Protein AF-A0A2E7EL49-F1 (afdb_monomer_lite)

Structure (mmCIF, N/CA/C/O backbone):
data_AF-A0A2E7EL49-F1
#
_entry.id   AF-A0A2E7EL49-F1
#
loop_
_atom_site.group_PDB
_atom_site.id
_atom_site.type_symbol
_atom_site.label_atom_id
_atom_site.label_alt_id
_atom_site.label_comp_id
_atom_site.label_asym_id
_atom_site.label_entity_id
_atom_site.label_seq_id
_atom_site.pdbx_PDB_ins_code
_atom_site.Cartn_x
_atom_site.Cartn_y
_atom_site.Cartn_z
_atom_site.occupancy
_atom_site.B_iso_or_equiv
_atom_site.auth_seq_id
_atom_site.auth_comp_id
_atom_site.auth_asym_id
_atom_site.auth_atom_id
_atom_site.pdbx_PDB_model_num
ATOM 1 N N . MET A 1 1 ? 6.675 -6.917 -29.903 1.00 31.41 1 MET A N 1
ATOM 2 C CA . MET A 1 1 ? 5.549 -6.437 -29.076 1.00 31.41 1 MET A CA 1
ATOM 3 C C . MET A 1 1 ? 6.011 -6.535 -27.631 1.00 31.41 1 MET A C 1
ATOM 5 O O . MET A 1 1 ? 6.379 -7.626 -27.221 1.00 31.41 1 MET A O 1
ATOM 9 N N . ILE A 1 2 ? 6.178 -5.414 -26.924 1.00 35.41 2 ILE A N 1
ATOM 10 C CA . ILE A 1 2 ? 6.689 -5.418 -25.544 1.00 35.41 2 ILE A CA 1
ATOM 11 C C . ILE A 1 2 ? 5.468 -5.427 -24.621 1.00 35.41 2 ILE A C 1
ATOM 13 O O . ILE A 1 2 ? 4.890 -4.375 -24.373 1.00 35.41 2 ILE A O 1
ATOM 17 N N . ASN A 1 3 ? 5.067 -6.607 -24.144 1.00 37.81 3 ASN A N 1
ATOM 18 C CA . ASN A 1 3 ? 4.098 -6.753 -23.052 1.00 37.81 3 ASN A CA 1
ATOM 19 C C . ASN A 1 3 ? 4.807 -6.433 -21.727 1.00 37.81 3 ASN A C 1
ATOM 21 O O . ASN A 1 3 ? 5.160 -7.331 -20.971 1.00 37.81 3 ASN A O 1
ATOM 25 N N . ARG A 1 4 ? 5.115 -5.160 -21.471 1.00 45.97 4 ARG A N 1
ATOM 26 C CA . ARG A 1 4 ? 5.443 -4.713 -20.112 1.00 45.97 4 ARG A CA 1
ATOM 27 C C . ARG A 1 4 ? 4.198 -4.042 -19.558 1.00 45.97 4 ARG A C 1
ATOM 29 O O . ARG A 1 4 ? 3.708 -3.099 -20.177 1.00 45.97 4 ARG A O 1
ATOM 36 N N . ALA A 1 5 ? 3.699 -4.538 -18.429 1.00 49.69 5 ALA A N 1
ATOM 37 C CA . ALA A 1 5 ? 2.667 -3.847 -17.677 1.00 49.69 5 ALA A CA 1
ATOM 38 C C . ALA A 1 5 ? 3.187 -2.444 -17.308 1.00 49.69 5 ALA A C 1
ATOM 40 O O . ALA A 1 5 ? 4.360 -2.246 -16.968 1.00 49.69 5 ALA A O 1
ATOM 41 N N . ALA A 1 6 ? 2.347 -1.436 -17.519 1.00 47.28 6 ALA A N 1
ATOM 42 C CA . ALA A 1 6 ? 2.676 -0.061 -17.193 1.00 47.28 6 ALA A CA 1
ATOM 43 C C . ALA A 1 6 ? 2.374 0.166 -15.706 1.00 47.28 6 ALA A C 1
ATOM 45 O O . ALA A 1 6 ? 1.209 0.179 -15.327 1.00 47.28 6 ALA A O 1
ATOM 46 N N . GLY A 1 7 ? 3.407 0.401 -14.889 1.00 56.59 7 GLY A N 1
ATOM 47 C CA . GLY A 1 7 ? 3.233 0.875 -13.509 1.00 56.59 7 GLY A CA 1
ATOM 48 C C . GLY A 1 7 ? 3.349 -0.162 -12.403 1.00 56.59 7 GLY A C 1
ATOM 49 O O . GLY A 1 7 ? 2.527 -0.166 -11.496 1.00 56.59 7 GLY A O 1
ATOM 50 N N . ASP A 1 8 ? 4.408 -0.969 -12.418 1.00 71.50 8 ASP A N 1
ATOM 51 C CA . ASP A 1 8 ? 4.636 -1.925 -11.335 1.00 71.50 8 ASP A CA 1
ATOM 52 C C . ASP A 1 8 ? 5.606 -1.381 -10.283 1.00 71.50 8 ASP A C 1
ATOM 54 O O . ASP A 1 8 ? 6.789 -1.124 -10.544 1.00 71.50 8 ASP A O 1
ATOM 58 N N . VAL A 1 9 ? 5.083 -1.223 -9.069 1.00 85.00 9 VAL A N 1
ATOM 59 C CA . VAL A 1 9 ? 5.794 -0.714 -7.894 1.00 85.00 9 VAL A CA 1
ATOM 60 C C . VAL A 1 9 ? 5.885 -1.760 -6.791 1.00 85.00 9 VAL A C 1
ATOM 62 O O . VAL A 1 9 ? 5.118 -2.722 -6.743 1.00 85.00 9 VAL A O 1
ATOM 65 N N . ILE A 1 10 ? 6.825 -1.529 -5.882 1.00 90.81 10 ILE A N 1
ATOM 66 C CA . ILE A 1 10 ? 6.833 -2.135 -4.554 1.00 90.81 10 ILE A CA 1
ATOM 67 C C . ILE A 1 10 ? 6.264 -1.084 -3.601 1.00 90.81 10 ILE A C 1
ATOM 69 O O . ILE A 1 10 ? 6.806 0.022 -3.525 1.00 90.81 10 ILE A O 1
ATOM 73 N N . VAL A 1 11 ? 5.173 -1.397 -2.902 1.00 93.12 11 VAL A N 1
ATOM 74 C CA . VAL A 1 11 ? 4.440 -0.452 -2.048 1.00 93.12 11 VAL A CA 1
ATOM 75 C C . VAL A 1 11 ? 4.330 -0.963 -0.612 1.00 93.12 11 VAL A C 1
ATOM 77 O O . VAL A 1 11 ? 3.971 -2.111 -0.367 1.00 93.12 11 VAL A O 1
ATOM 80 N N . LYS A 1 12 ? 4.606 -0.089 0.354 1.00 95.31 12 LYS A N 1
ATOM 81 C CA . LYS A 1 12 ? 4.250 -0.292 1.759 1.00 95.31 12 LYS A CA 1
ATOM 82 C C . LYS A 1 12 ? 2.889 0.332 2.021 1.00 95.31 12 LYS A C 1
ATOM 84 O O . LYS A 1 12 ? 2.639 1.472 1.635 1.00 95.31 12 LYS A O 1
ATOM 89 N N . ILE A 1 13 ? 2.034 -0.392 2.726 1.00 94.56 13 ILE A N 1
ATOM 90 C CA . ILE A 1 13 ? 0.685 0.037 3.076 1.00 94.56 13 ILE A CA 1
ATOM 91 C C . ILE A 1 13 ? 0.592 0.117 4.596 1.00 94.56 13 ILE A C 1
ATOM 93 O O . ILE A 1 13 ? 0.915 -0.833 5.312 1.00 94.56 13 ILE A O 1
ATOM 97 N N . SER A 1 14 ? 0.158 1.262 5.114 1.00 95.00 14 SER A N 1
ATOM 98 C CA . SER A 1 14 ? -0.007 1.470 6.555 1.00 95.00 14 SER A CA 1
ATOM 99 C C . SER A 1 14 ? -1.293 2.210 6.891 1.00 95.00 14 SER A C 1
ATOM 101 O O . SER A 1 14 ? -1.795 3.003 6.100 1.00 95.00 14 SER A O 1
ATOM 103 N N . LEU A 1 15 ? -1.816 1.946 8.085 1.00 93.56 15 LEU A N 1
ATOM 104 C CA . LEU A 1 15 ? -2.927 2.660 8.696 1.00 93.56 15 LEU A CA 1
ATOM 105 C C . LEU A 1 15 ? -2.466 3.178 10.062 1.00 93.56 15 LEU A C 1
ATOM 107 O O . LEU A 1 15 ? -2.076 2.384 10.921 1.00 93.56 15 LEU A O 1
ATOM 111 N N . ASP A 1 16 ? -2.502 4.496 10.260 1.00 92.38 16 ASP A N 1
ATOM 112 C CA . ASP A 1 16 ? -1.816 5.166 11.376 1.00 92.38 16 ASP A CA 1
ATOM 113 C C . ASP A 1 16 ? -0.334 4.758 11.433 1.00 92.38 16 ASP A C 1
ATOM 115 O O . ASP A 1 16 ? 0.388 4.881 10.447 1.00 92.38 16 ASP A O 1
ATOM 119 N N . ASP A 1 17 ? 0.127 4.262 12.575 1.00 89.81 17 ASP A N 1
ATOM 120 C CA . ASP A 1 17 ? 1.487 3.766 12.780 1.00 89.81 17 ASP A CA 1
ATOM 121 C C . ASP A 1 17 ? 1.576 2.248 12.531 1.00 89.81 17 ASP A C 1
ATOM 123 O O . ASP A 1 17 ? 2.631 1.631 12.676 1.00 89.81 17 ASP A O 1
ATOM 127 N N . GLY A 1 18 ? 0.453 1.616 12.174 1.00 91.38 18 GLY A N 1
ATOM 128 C CA . GLY A 1 18 ? 0.351 0.189 11.925 1.00 91.38 18 GLY A CA 1
ATOM 129 C C . GLY A 1 18 ? 0.630 -0.163 10.471 1.00 91.38 18 GLY A C 1
ATOM 130 O O . GLY A 1 18 ? -0.103 0.244 9.576 1.00 91.38 18 GLY A O 1
ATOM 131 N N . VAL A 1 19 ? 1.642 -0.994 10.230 1.00 94.00 19 VAL A N 1
ATOM 132 C CA . VAL A 1 19 ? 1.866 -1.583 8.904 1.00 94.00 19 VAL A CA 1
ATOM 133 C C . VAL A 1 19 ? 0.786 -2.635 8.622 1.00 94.00 19 VAL A C 1
ATOM 135 O O . VAL A 1 19 ? 0.465 -3.447 9.498 1.00 94.00 19 VAL A O 1
ATOM 138 N N . LEU A 1 20 ? 0.190 -2.557 7.432 1.00 92.69 20 LEU A N 1
ATOM 139 C CA . LEU A 1 20 ? -0.738 -3.545 6.872 1.00 92.69 20 LEU A CA 1
ATOM 140 C C . LEU A 1 20 ? 0.004 -4.494 5.927 1.00 92.69 20 LEU A C 1
ATOM 142 O O . LEU A 1 20 ? -0.234 -5.696 5.956 1.00 92.69 20 LEU A O 1
ATOM 146 N N . ASP A 1 21 ? 0.927 -3.940 5.142 1.00 93.25 21 ASP A N 1
ATOM 147 C CA . ASP A 1 21 ? 1.839 -4.661 4.258 1.00 93.25 21 ASP A CA 1
ATOM 148 C C . ASP A 1 21 ? 3.143 -3.869 4.155 1.00 93.25 21 ASP A C 1
ATOM 150 O O . ASP A 1 21 ? 3.113 -2.649 3.975 1.00 93.25 21 ASP A O 1
ATOM 154 N N . ASP A 1 22 ? 4.286 -4.516 4.338 1.00 94.69 22 ASP A N 1
ATOM 155 C CA . ASP A 1 22 ? 5.570 -3.826 4.419 1.00 94.69 22 ASP A CA 1
ATOM 156 C C . ASP A 1 22 ? 6.274 -3.667 3.068 1.00 94.69 22 ASP A C 1
ATOM 158 O O . ASP A 1 22 ? 7.145 -2.803 2.968 1.00 94.69 22 ASP A O 1
ATOM 162 N N . SER A 1 23 ? 5.916 -4.459 2.051 1.00 93.94 23 SER A N 1
ATOM 163 C CA . SER A 1 23 ? 6.690 -4.564 0.807 1.00 93.94 23 SER A CA 1
ATOM 164 C C . SER A 1 23 ? 5.933 -5.254 -0.340 1.00 93.94 23 SER A C 1
ATOM 166 O O . SER A 1 23 ? 6.489 -6.073 -1.073 1.00 93.94 23 SER A O 1
ATOM 168 N N . ARG A 1 24 ? 4.659 -4.909 -0.550 1.00 90.69 24 ARG A N 1
ATOM 169 C CA . ARG A 1 24 ? 3.822 -5.507 -1.601 1.00 90.69 24 ARG A CA 1
ATOM 170 C C . ARG A 1 24 ? 4.369 -5.210 -2.997 1.00 90.69 24 ARG A C 1
ATOM 172 O O . ARG A 1 24 ? 4.342 -4.066 -3.445 1.00 90.69 24 ARG A O 1
ATOM 179 N N . GLU A 1 25 ? 4.791 -6.247 -3.711 1.00 88.44 25 GLU A N 1
ATOM 180 C CA . GLU A 1 25 ? 5.126 -6.167 -5.134 1.00 88.44 25 GLU A CA 1
ATOM 181 C C . GLU A 1 25 ? 3.865 -6.316 -5.994 1.00 88.44 25 GLU A C 1
ATOM 183 O O . GLU A 1 25 ? 3.088 -7.253 -5.811 1.00 88.44 25 GLU A O 1
ATOM 188 N N . LEU A 1 26 ? 3.661 -5.373 -6.917 1.00 85.25 26 LEU A N 1
ATOM 189 C CA . LEU A 1 26 ? 2.502 -5.341 -7.818 1.00 85.25 26 LEU A CA 1
ATOM 190 C C . LEU A 1 26 ? 2.842 -5.755 -9.260 1.00 85.25 26 LEU A C 1
ATOM 192 O O . LEU A 1 26 ? 1.991 -5.642 -10.132 1.00 85.25 26 LEU A O 1
ATOM 196 N N . TYR A 1 27 ? 4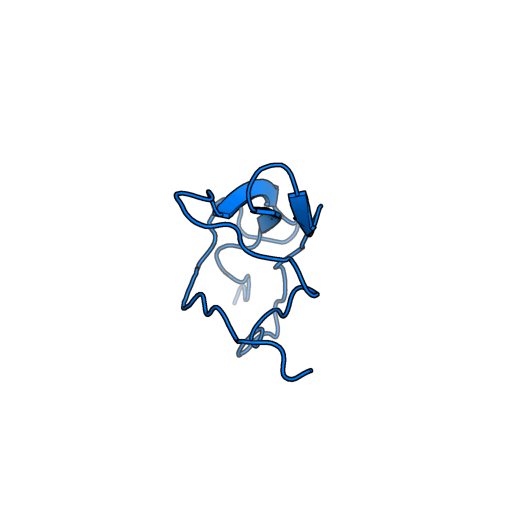.066 -6.236 -9.507 1.00 83.12 27 TYR A N 1
ATOM 197 C CA . TYR A 1 27 ? 4.514 -6.667 -10.833 1.00 83.12 27 TYR A CA 1
ATOM 198 C C . TYR A 1 27 ? 3.909 -8.011 -11.238 1.00 83.12 27 TYR A C 1
ATOM 200 O O . TYR A 1 27 ? 4.288 -9.045 -10.688 1.00 83.12 27 TYR A O 1
ATOM 208 N N . ASP A 1 28 ? 3.041 -8.003 -12.249 1.00 78.69 28 ASP A N 1
ATOM 209 C CA . ASP A 1 28 ? 2.535 -9.218 -12.891 1.00 78.69 28 ASP A CA 1
ATOM 210 C C . ASP A 1 28 ? 2.205 -8.960 -14.375 1.00 78.69 28 ASP A C 1
ATOM 212 O O . ASP A 1 28 ? 1.373 -8.120 -14.720 1.00 78.69 28 ASP A O 1
ATOM 216 N N . THR A 1 29 ? 2.886 -9.677 -15.276 1.00 76.94 29 THR A N 1
ATOM 217 C CA . THR A 1 29 ? 2.733 -9.528 -16.734 1.00 76.94 29 THR A CA 1
ATOM 218 C C . THR A 1 29 ? 1.505 -10.221 -17.306 1.00 76.94 29 THR A C 1
ATOM 220 O O . THR A 1 29 ? 1.126 -9.915 -18.437 1.00 76.94 29 THR A O 1
ATOM 223 N N . ASP A 1 30 ? 0.901 -11.138 -16.552 1.00 77.19 30 ASP A N 1
ATOM 224 C CA . ASP A 1 30 ? -0.239 -11.947 -16.986 1.00 77.19 30 ASP A CA 1
ATOM 225 C C . ASP A 1 30 ? -1.540 -11.528 -16.276 1.00 77.19 30 ASP A C 1
ATOM 227 O O . ASP A 1 30 ? -2.603 -12.129 -16.473 1.00 77.19 30 ASP A O 1
ATOM 231 N N . VAL A 1 31 ? -1.484 -10.466 -15.464 1.00 70.88 31 VAL A N 1
ATOM 232 C CA . VAL A 1 31 ? -2.617 -10.019 -14.658 1.00 70.88 31 VAL A CA 1
ATOM 233 C C . VAL A 1 31 ? -3.719 -9.421 -15.535 1.00 70.88 31 VAL A C 1
ATOM 235 O O . VAL A 1 31 ? -3.519 -8.482 -16.303 1.00 70.88 31 VAL A O 1
ATOM 238 N N . THR A 1 32 ? -4.929 -9.961 -15.394 1.00 66.56 32 THR A N 1
ATOM 239 C CA . THR A 1 32 ? -6.159 -9.330 -15.910 1.00 66.56 32 THR A CA 1
ATOM 240 C C . THR A 1 32 ? -6.858 -8.527 -14.804 1.00 66.56 32 THR A C 1
ATOM 242 O O . THR A 1 32 ? -7.464 -7.492 -15.066 1.00 66.56 32 THR A O 1
ATOM 245 N N . THR A 1 33 ? -6.748 -8.989 -13.553 1.00 71.88 33 THR A N 1
ATOM 24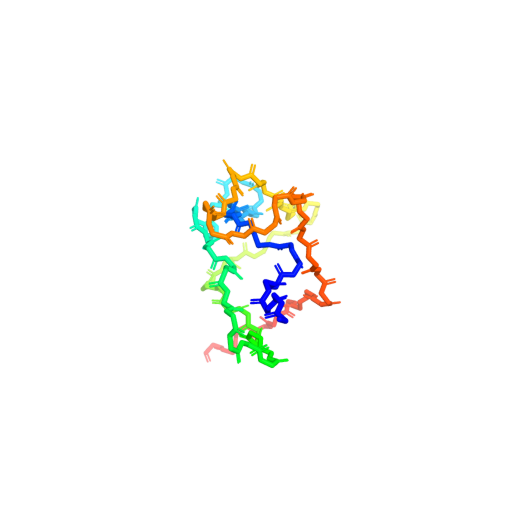6 C CA . THR A 1 33 ? -7.121 -8.278 -12.321 1.00 71.88 33 THR A CA 1
ATOM 247 C C . THR A 1 33 ? -6.359 -8.885 -11.144 1.00 71.88 33 THR A C 1
ATOM 249 O O . THR A 1 33 ? -6.228 -10.105 -11.058 1.00 71.88 33 THR A O 1
ATOM 252 N N . THR A 1 34 ? -5.863 -8.052 -10.231 1.00 69.19 34 THR A N 1
ATOM 253 C CA . THR A 1 34 ? -5.185 -8.486 -8.998 1.00 69.19 34 THR A CA 1
ATOM 254 C C . THR A 1 34 ? -6.162 -8.992 -7.930 1.00 69.19 34 THR A C 1
ATOM 256 O O . THR A 1 34 ? -5.737 -9.562 -6.927 1.00 69.19 34 THR A O 1
ATOM 259 N N . GLY A 1 35 ? -7.473 -8.793 -8.123 1.00 78.75 35 GLY A N 1
ATOM 260 C CA . GLY A 1 35 ? -8.460 -8.942 -7.055 1.00 78.75 35 GLY A CA 1
ATOM 261 C C . GLY A 1 35 ? -8.301 -7.879 -5.957 1.00 78.75 35 GLY A C 1
ATOM 262 O O . GLY A 1 35 ? -7.505 -6.949 -6.072 1.00 78.75 35 GLY A O 1
ATOM 263 N N . GLY A 1 36 ? -9.091 -8.000 -4.886 1.00 83.38 36 GLY A N 1
ATOM 264 C CA . GLY A 1 36 ? -8.973 -7.135 -3.709 1.00 83.38 36 GLY A CA 1
ATOM 265 C C . GLY A 1 36 ? -7.978 -7.698 -2.696 1.00 83.38 36 GLY A C 1
ATOM 266 O O . GLY A 1 36 ? -8.034 -8.883 -2.368 1.00 83.38 36 GLY A O 1
ATOM 267 N N . PHE A 1 37 ? -7.104 -6.849 -2.154 1.00 86.88 37 PHE A N 1
ATOM 268 C CA . PHE A 1 37 ? -6.260 -7.216 -1.017 1.00 86.88 37 PHE A CA 1
ATOM 269 C C . PHE A 1 37 ? -7.045 -7.079 0.288 1.00 86.88 37 PHE A C 1
ATOM 271 O O . PHE A 1 37 ? -7.647 -6.039 0.557 1.00 86.88 37 PHE A O 1
ATOM 278 N N . VAL A 1 38 ? -7.025 -8.129 1.109 1.00 88.56 38 VAL A N 1
ATOM 279 C CA . VAL A 1 38 ? -7.656 -8.136 2.433 1.00 88.56 38 VAL A CA 1
ATOM 280 C C . VAL A 1 38 ? -6.551 -8.113 3.480 1.00 88.56 38 VAL A C 1
ATOM 282 O O . VAL A 1 38 ? -5.693 -8.992 3.502 1.00 88.56 38 VAL A O 1
ATOM 285 N N . PHE A 1 39 ? -6.579 -7.104 4.346 1.00 87.31 39 PHE A N 1
ATOM 286 C CA . PHE A 1 39 ? -5.662 -6.982 5.475 1.00 87.31 39 PHE A CA 1
ATOM 287 C C . PHE A 1 39 ? -6.388 -7.369 6.762 1.00 87.31 39 PHE A C 1
ATOM 289 O O . PHE A 1 39 ? -7.545 -6.996 6.960 1.00 87.31 39 PHE A O 1
ATOM 296 N N . GLU A 1 40 ? -5.716 -8.128 7.626 1.00 78.94 40 GLU A N 1
ATOM 297 C CA . GLU A 1 40 ? -6.333 -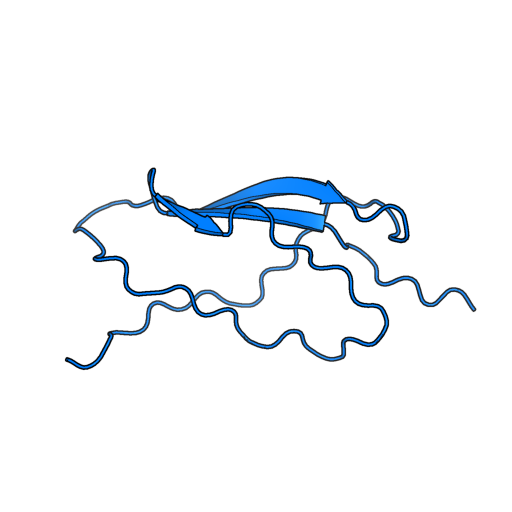8.650 8.844 1.00 78.94 40 GLU A CA 1
ATOM 298 C C . GLU A 1 40 ? -6.698 -7.568 9.876 1.00 78.94 40 GLU A C 1
ATOM 300 O O . GLU A 1 40 ? -6.250 -6.418 9.852 1.00 78.94 40 GLU A O 1
ATOM 305 N N . ASN A 1 41 ? -7.554 -7.992 10.805 1.00 65.25 41 ASN A N 1
ATOM 306 C CA . ASN A 1 41 ? -8.435 -7.198 11.654 1.00 65.25 41 ASN A CA 1
ATOM 307 C C . ASN A 1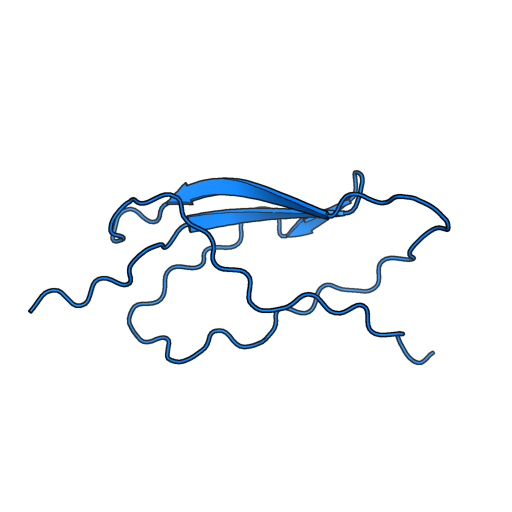 41 ? -7.743 -6.133 12.499 1.00 65.25 41 ASN A C 1
ATOM 309 O O . ASN A 1 41 ? -7.360 -6.342 13.654 1.00 65.25 41 ASN A O 1
ATOM 313 N N . ARG A 1 42 ? -7.683 -4.923 11.950 1.00 75.31 42 ARG A N 1
ATOM 314 C CA . ARG A 1 42 ? -7.334 -3.723 12.702 1.00 75.31 42 ARG A CA 1
ATOM 315 C C . ARG A 1 42 ? -8.591 -3.099 13.288 1.00 75.31 42 ARG A C 1
ATOM 317 O O . ARG A 1 42 ? -9.538 -2.759 12.583 1.00 75.31 42 ARG A O 1
ATOM 324 N N . LYS A 1 43 ? -8.578 -2.883 14.603 1.00 83.69 43 LYS A N 1
ATOM 325 C CA . LYS A 1 43 ? -9.610 -2.092 15.271 1.00 83.69 43 LYS A CA 1
ATOM 326 C C . LYS A 1 43 ? -9.455 -0.626 14.870 1.00 83.69 43 LYS A C 1
ATOM 328 O O . LYS A 1 43 ? -8.529 0.041 15.330 1.00 83.69 43 LYS A O 1
ATOM 333 N N . LEU A 1 44 ? -10.383 -0.132 14.056 1.00 86.94 44 LEU A N 1
ATOM 334 C CA . LEU A 1 44 ? -10.478 1.290 13.742 1.00 86.94 44 LEU A CA 1
ATOM 335 C C . LEU A 1 44 ? -10.894 2.072 14.993 1.00 86.94 44 LEU A C 1
ATOM 337 O O . LEU A 1 44 ? -11.790 1.662 15.736 1.00 86.94 44 LEU A O 1
ATOM 341 N N . LYS A 1 45 ? -10.233 3.204 15.232 1.00 88.19 45 LYS A N 1
ATOM 342 C CA . LYS A 1 45 ? -10.601 4.161 16.282 1.00 88.19 45 LYS A CA 1
ATOM 343 C C . LYS A 1 45 ? -11.535 5.238 15.729 1.00 88.19 45 LYS A C 1
ATOM 345 O O . LYS A 1 45 ? -11.580 5.493 14.530 1.00 88.19 45 LYS A O 1
ATOM 350 N N . SER A 1 46 ? -12.267 5.911 16.610 1.00 90.25 46 SER A N 1
ATOM 351 C CA . SER A 1 46 ? -12.986 7.124 16.215 1.00 90.25 46 SER A CA 1
ATOM 352 C C . SER A 1 46 ? -11.992 8.227 15.846 1.00 90.25 46 SER A C 1
ATOM 354 O O . SER A 1 46 ? -11.019 8.447 16.566 1.00 90.25 46 SER A O 1
ATOM 356 N N . GLY A 1 47 ? -12.270 8.947 14.760 1.00 92.62 47 GLY A N 1
ATOM 357 C CA . GLY A 1 47 ? -11.458 10.075 14.299 1.00 92.62 47 GLY A CA 1
ATOM 358 C C . GLY A 1 47 ? -10.636 9.780 13.043 1.00 92.62 47 GLY A C 1
ATOM 359 O O . GLY A 1 47 ? -10.830 8.772 12.364 1.00 92.62 47 GLY A O 1
ATOM 360 N N . LYS A 1 48 ? -9.740 10.715 12.706 1.00 94.44 48 LYS A N 1
ATOM 361 C CA . LYS A 1 48 ? -8.893 10.640 11.510 1.00 94.44 48 LYS A CA 1
ATOM 362 C C . LYS A 1 48 ? -7.823 9.565 11.690 1.00 94.44 48 LYS A C 1
ATOM 364 O O . LYS A 1 48 ? -7.036 9.657 12.625 1.00 94.44 48 LYS A O 1
ATOM 369 N N . GLN A 1 49 ? -7.766 8.630 10.747 1.00 93.00 49 GLN A N 1
ATOM 370 C CA . GLN A 1 49 ? -6.722 7.611 10.666 1.00 93.00 49 GLN A CA 1
ATOM 371 C C . GLN A 1 49 ? -6.162 7.583 9.235 1.00 93.00 49 GLN A C 1
ATOM 373 O O . GLN A 1 49 ? -6.892 7.197 8.319 1.00 93.00 49 GLN A O 1
ATOM 378 N N . PRO A 1 50 ? -4.937 8.082 8.976 1.00 94.44 50 PRO A N 1
ATOM 379 C CA . PRO A 1 50 ? -4.353 8.062 7.639 1.00 94.44 50 PRO A CA 1
ATOM 380 C C . PRO A 1 50 ? -4.054 6.639 7.162 1.00 94.44 50 PRO A C 1
ATOM 382 O O . PRO A 1 50 ? -3.266 5.926 7.779 1.00 94.44 50 PRO A O 1
ATOM 385 N N . LEU A 1 51 ? -4.621 6.285 6.011 1.00 94.12 51 LEU A N 1
ATOM 386 C CA . LEU A 1 51 ? -4.141 5.201 5.160 1.00 94.12 51 LEU A CA 1
ATOM 387 C C . LEU A 1 51 ? -3.026 5.756 4.264 1.00 94.12 51 LEU A C 1
ATOM 389 O O . LEU A 1 51 ? -3.248 6.743 3.559 1.00 94.12 51 LEU A O 1
ATOM 393 N N . ARG A 1 52 ? -1.834 5.163 4.307 1.00 95.56 52 ARG A N 1
ATOM 394 C CA . ARG A 1 52 ? -0.674 5.591 3.514 1.00 95.56 52 ARG A CA 1
ATOM 395 C C . ARG A 1 52 ? -0.207 4.476 2.591 1.00 95.56 52 ARG A C 1
ATOM 397 O O . ARG A 1 52 ? -0.174 3.315 2.993 1.00 95.56 52 ARG A O 1
ATOM 404 N N . PHE A 1 53 ? 0.196 4.883 1.393 1.00 93.50 53 PHE A N 1
ATOM 405 C CA . PHE A 1 53 ? 0.836 4.055 0.381 1.00 93.50 53 PHE A CA 1
ATOM 406 C C . PHE A 1 53 ? 2.199 4.675 0.085 1.00 93.50 53 PHE A C 1
ATOM 408 O O . PHE A 1 53 ? 2.273 5.739 -0.527 1.00 93.50 53 PHE A O 1
ATOM 415 N N . ASP A 1 54 ? 3.266 4.035 0.550 1.00 94.94 54 ASP A N 1
ATOM 416 C CA . ASP A 1 54 ? 4.634 4.492 0.332 1.00 94.94 54 ASP A CA 1
ATOM 417 C C . ASP A 1 54 ? 5.267 3.649 -0.779 1.00 94.94 54 ASP A C 1
ATOM 419 O O . ASP A 1 54 ? 5.432 2.438 -0.631 1.00 94.94 54 ASP A O 1
ATOM 423 N N . ILE A 1 55 ? 5.624 4.274 -1.902 1.00 92.81 55 ILE A N 1
ATOM 424 C CA . ILE A 1 55 ? 6.353 3.595 -2.980 1.00 92.81 55 ILE A CA 1
ATOM 425 C C . ILE A 1 55 ? 7.801 3.403 -2.526 1.00 92.81 55 ILE A C 1
ATOM 427 O O . ILE A 1 55 ? 8.540 4.368 -2.343 1.00 92.81 55 ILE A O 1
ATOM 431 N N . LEU A 1 56 ? 8.205 2.148 -2.349 1.00 94.00 56 LEU A N 1
ATOM 432 C CA . LEU A 1 56 ? 9.552 1.765 -1.921 1.00 94.00 56 LEU A CA 1
ATOM 433 C C . LEU A 1 56 ? 10.505 1.599 -3.107 1.00 94.00 56 LEU A C 1
ATOM 435 O O . LEU A 1 56 ? 11.722 1.675 -2.956 1.00 94.00 56 LEU A O 1
ATOM 439 N N . GLY A 1 57 ? 9.948 1.341 -4.289 1.00 91.06 57 GLY A N 1
ATOM 440 C CA . GLY A 1 57 ? 10.700 1.107 -5.509 1.00 91.06 57 GLY A CA 1
ATOM 441 C C . GLY A 1 57 ? 9.814 0.579 -6.628 1.00 91.06 57 GLY A C 1
ATOM 442 O O . GLY A 1 57 ? 8.588 0.670 -6.576 1.00 91.06 57 GLY A O 1
ATOM 443 N N . ALA A 1 58 ? 10.451 0.013 -7.644 1.00 88.25 58 ALA A N 1
ATOM 444 C CA . ALA A 1 58 ? 9.792 -0.611 -8.782 1.00 88.25 58 ALA A CA 1
ATOM 445 C C . ALA A 1 58 ? 10.506 -1.912 -9.145 1.00 88.25 58 ALA A C 1
ATOM 447 O O . ALA A 1 58 ? 11.722 -2.028 -8.952 1.00 88.25 58 ALA A O 1
ATOM 448 N N . ASN A 1 59 ? 9.765 -2.874 -9.696 1.00 85.69 59 ASN A N 1
ATOM 449 C CA . ASN A 1 59 ? 10.369 -4.111 -10.177 1.00 85.69 59 ASN A CA 1
ATOM 450 C C . ASN A 1 59 ? 11.359 -3.791 -11.323 1.00 85.69 59 ASN A C 1
ATOM 452 O O . ASN A 1 59 ? 11.007 -3.040 -12.238 1.00 85.69 59 ASN A O 1
ATOM 456 N N . PRO A 1 60 ? 12.583 -4.357 -11.340 1.00 85.69 60 PRO A N 1
ATOM 457 C CA . PRO A 1 60 ? 13.577 -4.082 -12.386 1.00 85.69 60 PRO A CA 1
ATOM 458 C C . PRO A 1 60 ? 13.131 -4.426 -13.816 1.00 85.69 60 PRO A C 1
ATOM 460 O O . PRO A 1 60 ? 13.701 -3.926 -14.785 1.00 85.69 60 PRO A O 1
ATOM 463 N N . LYS A 1 61 ? 12.140 -5.309 -13.964 1.00 84.06 61 LYS A N 1
ATOM 464 C CA . LYS A 1 61 ? 11.579 -5.740 -15.250 1.00 84.06 61 LYS A CA 1
ATOM 465 C C . LYS A 1 61 ? 10.437 -4.836 -15.732 1.00 84.06 61 LYS A C 1
ATOM 467 O O . LYS A 1 61 ? 10.058 -4.927 -16.904 1.00 84.06 61 LYS A O 1
ATOM 472 N N . ALA A 1 62 ? 9.905 -3.971 -14.869 1.00 79.88 62 ALA A N 1
ATOM 473 C CA . ALA A 1 62 ? 8.822 -3.049 -15.184 1.00 79.88 62 ALA A CA 1
ATOM 474 C C . ALA A 1 62 ? 9.290 -1.858 -16.029 1.00 79.88 62 ALA A C 1
ATOM 476 O O . ALA A 1 62 ? 10.471 -1.501 -16.059 1.00 79.88 62 ALA A O 1
ATOM 477 N N . ILE A 1 63 ? 8.346 -1.188 -16.697 1.00 78.19 63 ILE A N 1
ATOM 478 C CA . ILE A 1 63 ? 8.572 0.200 -17.117 1.00 78.19 63 ILE A CA 1
ATOM 479 C C . ILE A 1 63 ? 8.435 1.056 -15.858 1.00 78.19 63 ILE A C 1
ATOM 481 O O . ILE A 1 63 ? 7.350 1.159 -15.290 1.00 78.19 63 ILE A O 1
ATOM 485 N N . GLN A 1 64 ? 9.544 1.642 -15.411 1.00 75.06 64 GLN A N 1
ATOM 486 C CA . GLN A 1 64 ? 9.589 2.430 -14.184 1.00 75.06 64 GLN A CA 1
ATOM 487 C C . GLN A 1 64 ? 8.817 3.740 -14.356 1.00 75.06 64 GLN A C 1
ATOM 489 O O . GLN A 1 64 ? 9.347 4.726 -14.861 1.00 75.06 64 GLN A O 1
ATOM 494 N N . SER A 1 65 ? 7.557 3.746 -13.934 1.00 75.81 65 SER A N 1
ATOM 495 C CA . SER A 1 65 ? 6.734 4.956 -13.843 1.00 75.81 65 SER A CA 1
ATOM 496 C C . SER A 1 65 ? 6.423 5.361 -12.402 1.00 75.81 65 SER A C 1
ATOM 498 O O . SER A 1 65 ? 5.881 6.442 -12.198 1.00 75.81 65 SER A O 1
ATOM 500 N N . PHE A 1 66 ? 6.780 4.523 -11.417 1.00 82.31 66 PHE A N 1
ATOM 501 C CA . PHE A 1 66 ? 6.500 4.741 -9.991 1.00 82.31 66 PHE A CA 1
ATOM 502 C C . PHE A 1 66 ? 5.039 5.137 -9.745 1.00 82.31 66 PHE A C 1
ATOM 504 O O . PHE A 1 66 ? 4.739 6.104 -9.049 1.00 82.31 66 PHE A O 1
ATOM 511 N N . MET A 1 67 ? 4.126 4.398 -10.370 1.00 81.88 67 MET A N 1
ATOM 512 C CA . MET A 1 67 ? 2.696 4.654 -10.309 1.00 81.88 67 MET A CA 1
ATOM 513 C C . MET A 1 67 ? 2.007 3.518 -9.563 1.00 81.88 67 MET A C 1
ATOM 515 O O . MET A 1 67 ? 2.344 2.357 -9.762 1.00 81.88 67 MET A O 1
ATOM 519 N N . VAL A 1 68 ? 1.024 3.859 -8.733 1.00 83.25 68 VAL A N 1
ATOM 520 C CA . VAL A 1 68 ? 0.096 2.899 -8.134 1.00 83.25 68 VAL A CA 1
ATOM 521 C C . VAL A 1 68 ? -1.325 3.305 -8.506 1.00 83.25 68 VAL A C 1
ATOM 523 O O . VAL A 1 68 ? -1.729 4.447 -8.287 1.00 83.25 68 VAL A O 1
ATOM 526 N N . GLY A 1 69 ? -2.064 2.384 -9.121 1.00 83.44 69 GLY A N 1
ATOM 527 C CA . GLY A 1 69 ? -3.492 2.540 -9.379 1.00 83.44 69 GLY A CA 1
ATOM 528 C C . GLY A 1 69 ? -4.290 1.992 -8.202 1.00 83.44 69 GLY A C 1
ATOM 529 O O . GLY A 1 69 ? -4.061 0.861 -7.782 1.00 83.44 69 GLY A O 1
ATOM 530 N N . ILE A 1 70 ? -5.214 2.787 -7.668 1.00 86.62 70 ILE A N 1
ATOM 531 C CA . ILE A 1 70 ? -6.135 2.366 -6.609 1.00 86.62 70 ILE A CA 1
ATOM 532 C C . ILE A 1 70 ? -7.542 2.505 -7.174 1.00 86.62 70 ILE A C 1
ATOM 534 O O . ILE A 1 70 ? -7.950 3.614 -7.515 1.00 86.62 70 ILE A O 1
ATOM 538 N N . ASP A 1 71 ? -8.245 1.382 -7.291 1.00 86.75 71 ASP A N 1
ATOM 539 C CA . ASP A 1 71 ? -9.618 1.355 -7.800 1.00 86.75 71 ASP A CA 1
ATOM 540 C C . ASP A 1 71 ? -10.614 1.644 -6.672 1.00 86.75 71 ASP A C 1
ATOM 542 O O . ASP A 1 71 ? -11.338 2.639 -6.695 1.00 86.75 71 ASP A O 1
ATOM 546 N N . ASP A 1 72 ? -10.574 0.834 -5.611 1.00 90.62 72 ASP A N 1
ATOM 547 C CA . ASP A 1 72 ? -11.400 1.031 -4.431 1.00 90.62 72 ASP A CA 1
ATOM 548 C C . ASP A 1 72 ? -10.673 0.702 -3.124 1.00 90.62 72 ASP A C 1
ATOM 550 O O . ASP A 1 72 ? -9.617 0.070 -3.070 1.00 90.62 72 ASP A O 1
ATOM 554 N N . VAL A 1 73 ? -11.261 1.192 -2.037 1.00 91.12 73 VAL A N 1
ATOM 555 C CA . VAL A 1 73 ? -10.841 0.912 -0.671 1.00 91.12 73 VAL A CA 1
ATOM 556 C C . VAL A 1 73 ? -12.110 0.768 0.162 1.00 91.12 73 VAL A C 1
ATOM 558 O O . VAL A 1 73 ? -12.934 1.683 0.206 1.00 91.12 73 VAL A O 1
ATOM 561 N N . ARG A 1 74 ? -12.290 -0.386 0.814 1.00 90.62 74 ARG A N 1
ATOM 562 C CA . ARG A 1 74 ? -13.524 -0.720 1.542 1.00 90.62 74 ARG A CA 1
ATOM 563 C C . ARG A 1 74 ? -13.245 -1.196 2.954 1.00 90.62 74 ARG A C 1
ATOM 565 O O . ARG A 1 74 ? -12.533 -2.177 3.150 1.00 90.62 74 ARG A O 1
ATOM 572 N N . TRP A 1 75 ? -13.875 -0.546 3.933 1.00 88.12 75 TRP A N 1
ATOM 573 C CA . TRP A 1 75 ? -13.892 -1.008 5.323 1.00 88.12 75 TRP A CA 1
ATOM 574 C C . TRP A 1 75 ? -15.050 -1.972 5.506 1.00 88.12 75 TRP A C 1
ATOM 576 O O . TRP A 1 75 ? -16.212 -1.585 5.389 1.00 88.12 75 TRP A O 1
ATOM 586 N N . VAL A 1 76 ? -14.719 -3.230 5.776 1.00 87.88 76 VAL A N 1
ATOM 587 C CA . VAL A 1 76 ? -15.698 -4.295 5.970 1.00 87.88 76 VAL A CA 1
ATOM 588 C C . VAL A 1 76 ? -15.744 -4.623 7.462 1.00 87.88 76 VAL A C 1
ATOM 590 O O . VAL A 1 76 ? -14.692 -4.896 8.046 1.00 87.88 76 VAL A O 1
ATOM 593 N N . PRO A 1 77 ? -16.919 -4.563 8.114 1.00 85.25 77 PRO A N 1
ATOM 594 C CA . PRO A 1 77 ? -17.071 -5.076 9.466 1.00 85.25 77 PRO A CA 1
ATOM 595 C C . PRO A 1 77 ? -16.664 -6.546 9.498 1.00 85.25 77 PRO A C 1
ATOM 597 O O . PRO A 1 77 ? -17.096 -7.328 8.655 1.00 85.25 77 PRO A O 1
ATOM 600 N N . GLN A 1 78 ? -15.838 -6.921 10.467 1.00 79.19 78 GLN A N 1
ATOM 601 C CA . GLN A 1 78 ? -15.602 -8.329 10.714 1.00 79.19 78 GLN A CA 1
ATOM 602 C C . GLN A 1 78 ? -16.757 -8.851 11.572 1.00 79.19 78 GLN A C 1
ATOM 604 O O . GLN A 1 78 ? -16.933 -8.396 12.708 1.00 79.19 78 GLN A O 1
ATOM 609 N N . ASP A 1 79 ? -17.553 -9.766 11.023 1.00 68.19 79 ASP A N 1
ATOM 610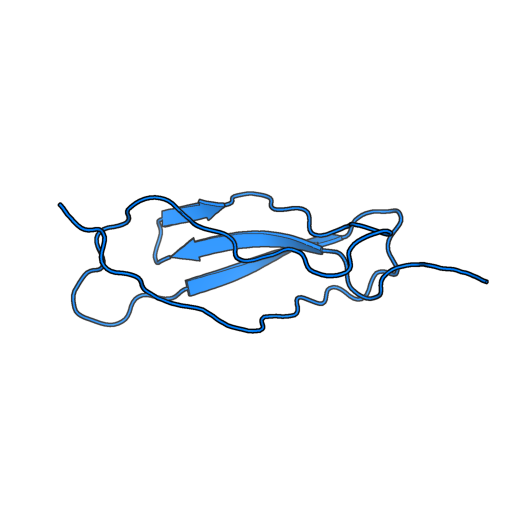 C CA . ASP A 1 79 ? -18.543 -10.496 11.811 1.00 68.19 79 ASP A CA 1
ATOM 611 C C . ASP A 1 79 ? -17.807 -11.259 12.926 1.00 68.19 79 ASP A C 1
ATOM 613 O O . ASP A 1 79 ? -16.773 -11.8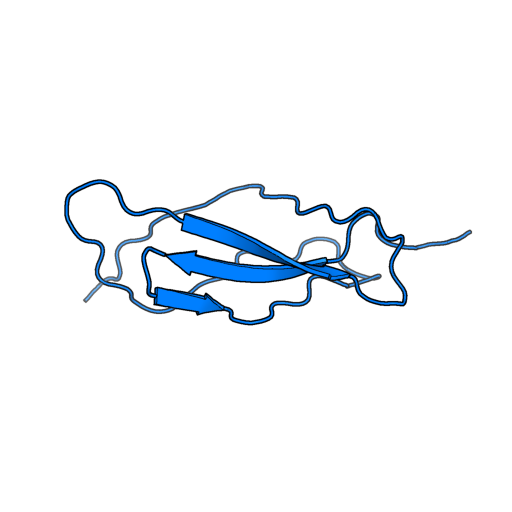90 12.684 1.00 68.19 79 ASP A O 1
ATOM 617 N N . ARG A 1 80 ? -18.284 -11.098 14.166 1.00 55.12 80 ARG A N 1
ATOM 618 C CA . ARG A 1 80 ? -17.719 -11.741 15.362 1.00 55.12 80 ARG A CA 1
ATOM 619 C C . ARG A 1 80 ? -18.004 -13.232 15.400 1.00 55.12 80 ARG A C 1
ATOM 621 O O . ARG A 1 80 ? -19.153 -13.601 15.075 1.00 55.12 80 ARG A O 1
#

Foldseek 3Di:
DDLADAAWFFKWKAKAVGTQRGTDTPGDSPDPDPPDDDGDDDDDDPDDIDIDIDGPGGDPRHPPPNDDDDDDDDDDDDDD

Sequence (80 aa):
MINRAAGDVIVKISLDDGVLDDSRELYDTDVTTTGGFVFENRKLKSGKQPLRFDILGANPKAIQSFMVGIDDVRWVPQDR

Radius of gyration: 14.72 Å; chains: 1; bounding box: 32×23×45 Å

pLDDT: mean 81.76, std 14.64, range [31.41, 95.56]

Secondary structure (DSSP, 8-state):
-----B--EEEEEEETTEEEEEEEE---SS-S-----------PPSS---EEEEEEEE-TTSB-----------------